Protein AF-A0A4S4L1M8-F1 (afdb_monomer_lite)

Organism: NCBI:txid167371

Structure (mmCIF, N/CA/C/O backbone):
data_AF-A0A4S4L1M8-F1
#
_entry.id   AF-A0A4S4L1M8-F1
#
loop_
_atom_site.group_PDB
_atom_site.id
_atom_site.type_symbol
_atom_site.label_atom_id
_atom_site.label_alt_id
_atom_site.label_comp_id
_atom_site.label_asym_id
_atom_site.label_entity_id
_atom_site.label_seq_id
_atom_site.pdbx_PDB_ins_code
_atom_site.Cartn_x
_atom_site.Cartn_y
_atom_site.Cartn_z
_atom_site.occupancy
_atom_site.B_iso_or_equiv
_atom_site.auth_seq_id
_atom_site.auth_comp_id
_atom_site.auth_asym_id
_atom_site.auth_atom_id
_atom_site.pdbx_PDB_model_num
ATOM 1 N N . MET A 1 1 ? 12.696 40.892 -6.491 1.00 36.41 1 MET A N 1
ATOM 2 C CA . MET A 1 1 ? 12.160 39.981 -7.525 1.00 36.41 1 MET A CA 1
ATOM 3 C C . MET A 1 1 ? 11.576 38.787 -6.801 1.00 36.41 1 MET A C 1
ATOM 5 O O . MET A 1 1 ? 12.329 37.949 -6.328 1.00 36.41 1 MET A O 1
ATOM 9 N N . THR A 1 2 ? 10.262 38.777 -6.595 1.00 34.75 2 THR A N 1
ATOM 10 C CA . THR A 1 2 ? 9.612 37.856 -5.657 1.00 34.75 2 THR A CA 1
ATOM 11 C C . THR A 1 2 ? 8.570 37.032 -6.407 1.00 34.75 2 THR A C 1
ATOM 13 O O . THR A 1 2 ? 7.646 37.600 -6.976 1.00 34.75 2 THR A O 1
ATOM 16 N N . LYS A 1 3 ? 8.759 35.706 -6.359 1.00 38.19 3 LYS A N 1
ATOM 17 C CA . LYS A 1 3 ? 7.760 34.625 -6.440 1.00 38.19 3 LYS A CA 1
ATOM 18 C C . LYS A 1 3 ? 6.874 34.545 -7.697 1.00 38.19 3 LYS A C 1
ATOM 20 O O . LYS A 1 3 ? 5.785 35.101 -7.746 1.00 38.19 3 LYS A O 1
ATOM 25 N N . TYR A 1 4 ? 7.300 33.706 -8.645 1.00 32.59 4 TYR A N 1
ATOM 26 C CA . TYR A 1 4 ? 6.445 33.087 -9.675 1.00 32.59 4 TYR A CA 1
ATOM 27 C C . TYR A 1 4 ? 6.585 31.548 -9.677 1.00 32.59 4 TYR A C 1
ATOM 29 O O . TYR A 1 4 ? 6.540 30.893 -10.710 1.00 32.59 4 TYR A O 1
ATOM 37 N N . THR A 1 5 ? 6.740 30.959 -8.493 1.00 46.22 5 THR A N 1
ATOM 38 C CA . THR A 1 5 ? 6.715 29.510 -8.245 1.00 46.22 5 THR A CA 1
ATOM 39 C C . THR A 1 5 ?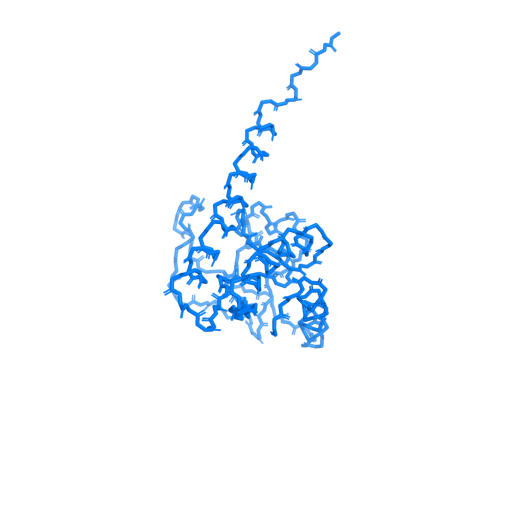 5.734 29.281 -7.104 1.00 46.22 5 THR A C 1
ATOM 41 O O . THR A 1 5 ? 6.130 29.431 -5.956 1.00 46.22 5 THR A O 1
ATOM 44 N N . ASP A 1 6 ? 4.442 29.071 -7.393 1.00 50.25 6 ASP A N 1
ATOM 45 C CA . ASP A 1 6 ? 3.512 28.621 -6.335 1.00 50.25 6 ASP A CA 1
ATOM 46 C C . ASP A 1 6 ? 2.132 28.155 -6.835 1.00 50.25 6 ASP A C 1
ATOM 48 O O . ASP A 1 6 ? 1.510 27.297 -6.226 1.00 50.25 6 ASP A O 1
ATOM 52 N N . LYS A 1 7 ? 1.602 28.664 -7.960 1.00 41.72 7 LYS A N 1
ATOM 53 C CA . LYS A 1 7 ? 0.200 28.351 -8.331 1.00 41.72 7 LYS A CA 1
ATOM 54 C C . LYS A 1 7 ? -0.050 26.881 -8.696 1.00 41.72 7 LYS A C 1
ATOM 56 O O . LYS A 1 7 ? -1.094 26.350 -8.335 1.00 41.72 7 LYS A O 1
ATOM 61 N N . GLY A 1 8 ? 0.880 26.228 -9.397 1.00 46.53 8 GLY A N 1
ATOM 62 C CA . GLY A 1 8 ? 0.744 24.810 -9.760 1.00 46.53 8 GLY A CA 1
ATOM 63 C C . GLY A 1 8 ? 0.933 23.866 -8.570 1.00 46.53 8 GLY A C 1
ATOM 64 O O . GLY A 1 8 ? 0.240 22.859 -8.454 1.00 46.53 8 GLY A O 1
ATOM 65 N N . GLU A 1 9 ? 1.824 24.230 -7.651 1.00 46.81 9 GLU A N 1
ATOM 66 C CA . GLU A 1 9 ? 2.167 23.434 -6.472 1.00 46.81 9 GLU A CA 1
ATOM 67 C C . GLU A 1 9 ? 1.082 23.548 -5.391 1.00 46.81 9 GLU A C 1
ATOM 69 O O . GLU A 1 9 ? 0.613 22.536 -4.874 1.00 46.81 9 GLU A O 1
ATOM 74 N N . LEU A 1 10 ? 0.562 24.759 -5.152 1.00 41.22 10 LEU A N 1
ATOM 75 C CA . LEU A 1 10 ? -0.592 24.996 -4.277 1.00 41.22 10 LEU A CA 1
ATOM 76 C C . LEU A 1 10 ? -1.861 24.293 -4.778 1.00 41.22 10 LEU A C 1
ATOM 78 O O . LEU A 1 10 ? -2.605 23.733 -3.974 1.00 41.22 10 LEU A O 1
ATOM 82 N N . HIS A 1 11 ? -2.109 24.286 -6.093 1.00 44.91 11 HIS A N 1
ATOM 83 C CA . HIS A 1 11 ? -3.270 23.600 -6.667 1.00 44.91 11 HIS A CA 1
ATOM 84 C C . HIS A 1 11 ? -3.142 22.073 -6.556 1.00 44.91 11 HIS A C 1
ATOM 86 O O . HIS A 1 11 ? -4.097 21.404 -6.167 1.00 44.91 11 HIS A O 1
ATOM 92 N N . SER A 1 12 ? -1.947 21.527 -6.806 1.00 54.91 12 SER A N 1
ATOM 93 C CA . SER A 1 12 ? -1.654 20.100 -6.613 1.00 54.91 12 SER A CA 1
ATOM 94 C C . SER A 1 12 ? -1.820 19.676 -5.148 1.00 54.91 12 SER A C 1
ATOM 96 O O . SER A 1 12 ? -2.495 18.689 -4.858 1.00 54.91 12 SER A O 1
ATOM 98 N N . ASN A 1 13 ? -1.302 20.472 -4.205 1.00 57.06 13 ASN A N 1
ATOM 99 C CA . ASN A 1 13 ? -1.425 20.211 -2.769 1.00 57.06 13 ASN A CA 1
ATOM 100 C C . ASN A 1 13 ? -2.880 20.275 -2.283 1.00 57.06 13 ASN A C 1
ATOM 102 O O . ASN A 1 13 ? -3.288 19.456 -1.460 1.00 57.06 13 ASN A O 1
ATOM 106 N N . ALA A 1 14 ? -3.686 21.194 -2.823 1.00 53.12 14 ALA A N 1
ATOM 107 C CA . ALA A 1 14 ? -5.114 21.270 -2.525 1.00 53.12 14 ALA A CA 1
ATOM 108 C C . ALA A 1 14 ? -5.887 20.047 -3.051 1.00 53.12 14 ALA A C 1
ATOM 110 O O . ALA A 1 14 ? -6.750 19.521 -2.348 1.00 53.12 14 ALA A O 1
ATOM 111 N N . ILE A 1 15 ? -5.549 19.553 -4.248 1.00 60.44 15 ILE A N 1
ATOM 112 C CA . ILE A 1 15 ? -6.138 18.330 -4.816 1.00 60.44 15 ILE A CA 1
ATOM 113 C C . ILE A 1 15 ? -5.748 17.109 -3.977 1.00 60.44 15 ILE A C 1
ATOM 115 O O . ILE A 1 15 ? -6.619 16.341 -3.575 1.00 60.44 15 ILE A O 1
ATOM 119 N N . LEU A 1 16 ? -4.465 16.958 -3.638 1.00 62.28 16 LEU A N 1
ATOM 120 C CA . LEU A 1 16 ? -3.973 15.883 -2.767 1.00 62.28 16 LEU A CA 1
ATOM 121 C C . LEU A 1 16 ? -4.655 15.898 -1.393 1.00 62.28 16 LEU A C 1
ATOM 123 O O . LEU A 1 16 ? -5.042 14.849 -0.878 1.00 62.28 16 LEU A O 1
ATOM 127 N N . PHE A 1 17 ? -4.853 17.081 -0.814 1.00 63.47 17 PHE A N 1
ATOM 128 C CA . PHE A 1 17 ? -5.571 17.244 0.447 1.00 63.47 17 PHE A CA 1
ATOM 129 C C . PHE A 1 17 ? -7.048 16.842 0.332 1.00 63.47 17 PHE A C 1
ATOM 131 O O . PHE A 1 17 ? -7.544 16.086 1.169 1.00 63.47 17 PHE A O 1
ATOM 138 N N . ALA A 1 18 ? -7.737 17.280 -0.725 1.00 58.62 18 ALA A N 1
ATOM 139 C CA . ALA A 1 18 ? -9.134 16.929 -0.972 1.00 58.62 18 ALA A CA 1
ATOM 140 C C . ALA A 1 18 ? -9.323 15.419 -1.202 1.00 58.62 18 ALA A C 1
ATOM 142 O O . ALA A 1 18 ? -10.247 14.828 -0.642 1.00 58.62 18 ALA A O 1
ATOM 143 N N . VAL A 1 19 ? -8.425 14.775 -1.956 1.00 68.06 19 VAL A N 1
ATOM 144 C CA . VAL A 1 19 ? -8.435 13.317 -2.172 1.00 68.06 19 VAL A CA 1
ATOM 145 C C . VAL A 1 19 ? -8.258 12.575 -0.845 1.00 68.06 19 VAL A C 1
ATOM 147 O O . VAL A 1 19 ? -9.051 11.689 -0.529 1.00 68.06 19 VAL A O 1
ATOM 150 N N . ARG A 1 20 ? -7.288 12.987 -0.015 1.00 75.25 20 ARG A N 1
ATOM 151 C CA . ARG A 1 20 ? -7.034 12.371 1.300 1.00 75.25 20 ARG A CA 1
ATOM 152 C C . ARG A 1 20 ? -8.227 12.509 2.256 1.00 75.25 20 ARG A C 1
ATOM 154 O O . ARG A 1 20 ? -8.576 11.542 2.928 1.00 75.25 20 ARG A O 1
ATOM 161 N N . ILE A 1 21 ? -8.885 13.672 2.293 1.00 81.69 21 ILE A N 1
ATOM 162 C CA . ILE A 1 21 ? -10.115 13.867 3.087 1.00 81.69 21 ILE A CA 1
ATOM 163 C C . ILE A 1 21 ? -11.257 12.997 2.559 1.00 81.69 21 ILE A C 1
ATOM 165 O O . ILE A 1 21 ? -11.992 12.396 3.339 1.00 81.69 21 ILE A O 1
ATOM 169 N N . THR A 1 22 ? -11.400 12.912 1.238 1.00 85.00 22 THR A N 1
ATOM 170 C CA . THR A 1 22 ? -12.478 12.141 0.614 1.00 85.00 22 THR A CA 1
ATOM 171 C C . THR A 1 22 ? -12.353 10.655 0.941 1.00 85.00 22 THR A C 1
ATOM 173 O O . THR A 1 22 ? -13.353 10.038 1.300 1.00 85.00 22 THR A O 1
ATOM 176 N N . LEU A 1 23 ? -11.140 10.088 0.905 1.00 86.50 23 LEU A N 1
ATOM 177 C CA . LEU A 1 23 ? -10.900 8.690 1.286 1.00 86.50 23 LEU A CA 1
ATOM 178 C C . LEU A 1 23 ? -11.251 8.415 2.751 1.00 86.50 23 LEU A C 1
ATOM 180 O O . LEU A 1 23 ? -11.922 7.424 3.035 1.00 86.50 23 LEU A O 1
ATOM 184 N N . LEU A 1 24 ? -10.877 9.314 3.668 1.00 90.69 24 LEU A N 1
ATOM 185 C CA . LEU A 1 24 ? -11.267 9.204 5.076 1.00 90.69 24 LEU A CA 1
ATOM 186 C C . LEU A 1 24 ? -12.788 9.113 5.214 1.00 90.69 24 LEU A C 1
ATOM 188 O O . LEU A 1 24 ? -13.291 8.163 5.812 1.00 90.69 24 LEU A O 1
ATOM 192 N N . ILE A 1 25 ? -13.517 10.057 4.609 1.00 92.06 25 ILE A N 1
ATOM 193 C CA . ILE A 1 25 ? -14.984 10.085 4.663 1.00 92.06 25 ILE A CA 1
ATOM 194 C C . ILE A 1 25 ? -15.561 8.799 4.061 1.00 92.06 25 ILE A C 1
ATOM 196 O O . ILE A 1 25 ? -16.450 8.184 4.641 1.00 92.06 25 ILE A O 1
ATOM 200 N N . ILE A 1 26 ? -15.049 8.362 2.911 1.00 92.25 26 ILE A N 1
ATOM 201 C CA . ILE A 1 26 ? -15.488 7.152 2.208 1.00 92.25 26 ILE A CA 1
ATOM 202 C C . ILE A 1 26 ? -15.395 5.918 3.109 1.00 92.25 26 ILE A C 1
ATOM 204 O O . ILE A 1 26 ? -16.379 5.176 3.209 1.00 92.25 26 ILE A O 1
ATOM 208 N N . PHE A 1 27 ? -14.247 5.683 3.744 1.00 95.12 27 PHE A N 1
ATOM 209 C CA . PHE A 1 27 ? -14.040 4.496 4.573 1.00 95.12 27 PHE A CA 1
ATOM 210 C C . PHE A 1 27 ? -14.785 4.585 5.906 1.00 95.12 27 PHE A C 1
ATOM 212 O O . PHE A 1 27 ? -15.434 3.616 6.298 1.00 95.12 27 PHE A O 1
ATOM 219 N N . GLU A 1 28 ? -14.794 5.753 6.550 1.00 95.75 28 GLU A N 1
ATOM 220 C CA . GLU A 1 28 ? -15.541 5.970 7.792 1.00 95.75 28 GLU A CA 1
ATOM 221 C C . GLU A 1 28 ? -17.052 5.765 7.585 1.00 95.75 28 GLU A C 1
ATOM 223 O O . GLU A 1 28 ? -17.703 5.101 8.387 1.00 95.75 28 GLU A O 1
ATOM 228 N N . GLN A 1 29 ? -17.624 6.278 6.489 1.00 96.19 29 GLN A N 1
ATOM 229 C CA . GLN A 1 29 ? -19.048 6.095 6.182 1.00 96.19 29 GLN A CA 1
ATOM 230 C C . GLN A 1 29 ? -19.402 4.628 5.920 1.00 96.19 29 GLN A C 1
ATOM 232 O O . GLN A 1 29 ? -20.456 4.165 6.348 1.00 96.19 29 GLN A O 1
ATOM 237 N N . ARG A 1 30 ? -18.519 3.874 5.254 1.00 96.25 30 ARG A N 1
ATOM 238 C CA . ARG A 1 30 ? -18.709 2.427 5.043 1.00 96.25 30 ARG A CA 1
ATOM 239 C C . ARG A 1 30 ? -18.687 1.668 6.367 1.00 96.25 30 ARG A C 1
ATOM 241 O O . ARG A 1 30 ? -19.518 0.787 6.564 1.00 96.25 30 ARG A O 1
ATOM 248 N N . ALA A 1 31 ? -17.795 2.054 7.277 1.00 96.56 31 ALA A N 1
ATOM 249 C CA . ALA A 1 31 ? -17.734 1.490 8.619 1.00 96.56 31 ALA A CA 1
ATOM 250 C C . ALA A 1 31 ? -19.014 1.805 9.416 1.00 96.56 31 ALA A C 1
ATOM 252 O O . ALA A 1 31 ? -19.673 0.891 9.905 1.00 96.56 31 ALA A O 1
ATOM 253 N N . LYS A 1 32 ? -19.457 3.073 9.423 1.00 96.19 32 LYS A N 1
ATOM 254 C CA . LYS A 1 32 ? -20.735 3.508 10.028 1.00 96.19 32 LYS A CA 1
ATOM 255 C C . LYS A 1 32 ? -21.954 2.784 9.457 1.00 96.19 32 LYS A C 1
ATOM 257 O O . LYS A 1 32 ? -22.922 2.555 10.173 1.00 96.19 32 LYS A O 1
ATOM 262 N N . GLY A 1 33 ? -21.908 2.422 8.177 1.00 96.31 33 GLY A N 1
ATOM 263 C CA . GLY A 1 33 ? -22.950 1.652 7.500 1.00 96.31 33 GLY A CA 1
ATOM 264 C C . GLY A 1 33 ? -23.036 0.178 7.916 1.00 96.31 33 GLY A C 1
ATOM 265 O O . GLY A 1 33 ? -23.896 -0.528 7.397 1.00 96.31 33 GLY A O 1
ATOM 266 N N . GLY A 1 34 ? -22.171 -0.293 8.822 1.00 94.25 34 GLY A N 1
ATOM 267 C CA . GLY A 1 34 ? -22.196 -1.657 9.359 1.00 94.25 34 GLY A CA 1
ATOM 268 C C . GLY A 1 34 ? -21.270 -2.647 8.648 1.00 94.25 34 GLY A C 1
ATOM 269 O O . GLY A 1 34 ? -21.448 -3.856 8.793 1.00 94.25 34 GLY A O 1
ATOM 270 N N . ALA A 1 35 ? -20.290 -2.179 7.866 1.00 95.25 35 ALA A N 1
ATOM 271 C CA . ALA A 1 35 ? -19.292 -3.067 7.273 1.00 95.25 35 ALA A CA 1
ATOM 272 C C . ALA A 1 35 ? -18.366 -3.648 8.358 1.00 95.25 35 ALA A C 1
ATOM 274 O O . ALA A 1 35 ? -17.623 -2.909 8.994 1.00 95.25 35 ALA A O 1
ATOM 275 N N . GLY A 1 36 ? -18.366 -4.975 8.532 1.00 92.88 36 GLY A N 1
ATOM 276 C CA . GLY A 1 36 ? -17.476 -5.644 9.494 1.00 92.88 36 GLY A CA 1
ATOM 277 C C . GLY A 1 36 ? -16.006 -5.692 9.053 1.00 92.88 36 GLY A C 1
ATOM 278 O O . GLY A 1 36 ? -15.102 -5.627 9.884 1.00 92.88 36 GLY A O 1
ATOM 279 N N . LEU A 1 37 ? -15.760 -5.764 7.741 1.00 96.25 37 LEU A N 1
ATOM 280 C CA . LEU A 1 37 ? -14.431 -5.704 7.135 1.00 96.25 37 LEU A CA 1
ATOM 281 C C . LEU A 1 37 ? -14.467 -4.813 5.895 1.00 96.25 37 LEU A C 1
ATOM 283 O O . LEU A 1 37 ? -15.313 -4.977 5.016 1.00 96.25 37 LEU A O 1
ATOM 287 N N . ILE A 1 38 ? -13.502 -3.910 5.815 1.00 96.25 38 ILE A N 1
ATOM 288 C CA . ILE A 1 38 ? -13.224 -3.058 4.668 1.00 96.25 38 ILE A CA 1
ATOM 289 C C . ILE A 1 38 ? -11.900 -3.511 4.058 1.00 96.25 38 ILE A C 1
ATOM 291 O O . ILE A 1 38 ? -10.918 -3.721 4.763 1.00 96.25 38 ILE A O 1
ATOM 295 N N . VAL A 1 39 ? -11.855 -3.630 2.738 1.00 94.75 39 VAL A N 1
ATOM 296 C CA . VAL A 1 39 ? -10.603 -3.799 1.996 1.00 94.75 39 VAL A CA 1
ATOM 297 C C . VAL A 1 39 ? -10.323 -2.475 1.302 1.00 94.75 39 VAL A C 1
ATOM 299 O O . VAL A 1 39 ? -11.235 -1.898 0.701 1.00 94.75 39 VAL A O 1
ATOM 302 N N . THR A 1 40 ? -9.108 -1.949 1.455 1.00 92.88 40 THR A N 1
ATOM 303 C CA . THR A 1 40 ? -8.732 -0.691 0.804 1.00 92.88 40 THR A CA 1
ATOM 304 C C . THR A 1 40 ? -8.819 -0.821 -0.710 1.00 92.88 40 THR A C 1
ATOM 306 O O . THR A 1 40 ? -8.784 -1.913 -1.273 1.00 92.88 40 THR A O 1
ATOM 309 N N . GLU A 1 41 ? -8.853 0.324 -1.379 1.00 85.50 41 GLU A N 1
ATOM 310 C CA . GLU A 1 41 ? -8.370 0.372 -2.751 1.00 85.50 41 GLU A CA 1
ATOM 311 C C . GLU A 1 41 ? -6.909 -0.102 -2.837 1.00 85.50 41 GLU A C 1
ATOM 313 O O . GLU A 1 41 ? -6.185 -0.196 -1.835 1.00 85.50 41 GLU A O 1
ATOM 318 N N . GLU A 1 42 ? -6.481 -0.397 -4.057 1.00 84.12 42 GLU A N 1
ATOM 319 C CA . GLU A 1 42 ? -5.129 -0.847 -4.357 1.00 84.12 42 GLU A CA 1
ATOM 320 C C . GLU A 1 42 ? -4.090 0.135 -3.779 1.00 84.12 42 GLU A C 1
ATOM 322 O O . GLU A 1 42 ? -4.074 1.328 -4.099 1.00 84.12 42 GLU A O 1
ATOM 327 N N . THR A 1 43 ? -3.231 -0.374 -2.890 1.00 88.56 43 THR A N 1
ATOM 328 C CA . THR A 1 43 ? -2.183 0.382 -2.198 1.00 88.56 43 THR A CA 1
ATOM 329 C C . THR A 1 43 ? -0.815 -0.109 -2.631 1.00 88.56 43 THR A C 1
ATOM 331 O O . THR A 1 43 ? -0.428 -1.256 -2.381 1.00 88.56 43 THR A O 1
ATOM 334 N N . PHE A 1 44 ? -0.058 0.769 -3.283 1.00 88.00 44 PHE A N 1
ATOM 335 C CA . PHE A 1 44 ? 1.233 0.398 -3.841 1.00 88.00 44 PHE A CA 1
ATOM 336 C C . PHE A 1 44 ? 2.307 0.266 -2.749 1.00 88.00 44 PHE A C 1
ATOM 338 O O . PHE A 1 44 ? 2.384 1.065 -1.812 1.00 88.00 44 PHE A O 1
ATOM 345 N N . ILE A 1 45 ? 3.157 -0.754 -2.892 1.00 88.44 45 ILE A N 1
ATOM 346 C CA . ILE A 1 45 ? 4.278 -1.059 -1.980 1.00 88.44 45 ILE A CA 1
ATOM 347 C C . ILE A 1 45 ? 5.574 -0.328 -2.353 1.00 88.44 45 ILE A C 1
ATOM 349 O O . ILE A 1 45 ? 6.518 -0.283 -1.571 1.00 88.44 45 ILE A O 1
ATOM 353 N N . VAL A 1 46 ? 5.604 0.249 -3.553 1.00 84.62 46 VAL A N 1
ATOM 354 C CA . VAL A 1 46 ? 6.672 1.082 -4.112 1.00 84.62 46 VAL A CA 1
ATOM 355 C C . VAL A 1 46 ? 6.035 2.216 -4.911 1.00 84.62 46 VAL A C 1
ATOM 357 O O . VAL A 1 46 ? 4.846 2.162 -5.222 1.00 84.62 46 VAL A O 1
ATOM 360 N N . HIS A 1 47 ? 6.815 3.235 -5.267 1.00 81.25 47 HIS A N 1
ATOM 361 C CA . HIS A 1 47 ? 6.351 4.266 -6.193 1.00 81.25 47 HIS A CA 1
ATOM 362 C C . HIS A 1 47 ? 5.836 3.655 -7.509 1.00 81.25 47 HIS A C 1
ATOM 364 O O . HIS A 1 47 ? 6.383 2.673 -8.010 1.00 81.25 47 HIS A O 1
ATOM 370 N N . THR A 1 48 ? 4.780 4.258 -8.050 1.00 77.25 48 THR A N 1
ATOM 371 C CA . THR A 1 48 ? 3.987 3.750 -9.177 1.00 77.25 48 THR A CA 1
ATOM 372 C C . THR A 1 48 ? 3.886 4.783 -10.292 1.00 77.25 48 THR A C 1
ATOM 374 O O . THR A 1 48 ? 4.214 5.951 -10.105 1.00 77.25 48 THR A O 1
ATOM 377 N N . GLU A 1 49 ? 3.404 4.359 -11.452 1.00 74.31 49 GLU A N 1
ATOM 378 C CA . GLU A 1 49 ? 3.170 5.178 -12.631 1.00 74.31 49 GLU A CA 1
ATOM 379 C C . GLU A 1 49 ? 1.899 6.054 -12.531 1.00 74.31 49 GLU A C 1
ATOM 381 O O . GLU A 1 49 ? 1.672 6.923 -13.379 1.00 74.31 49 GLU A O 1
ATOM 386 N N . TRP A 1 50 ? 1.061 5.839 -11.507 1.00 76.88 50 TRP A N 1
ATOM 387 C CA . TRP A 1 50 ? -0.223 6.528 -11.325 1.00 76.88 50 TRP A CA 1
ATOM 388 C C . TRP A 1 50 ? -0.096 7.798 -10.484 1.00 76.88 50 TRP A C 1
ATOM 390 O O . TRP A 1 50 ? 0.349 7.783 -9.336 1.00 76.88 50 TRP A O 1
ATOM 400 N N . GLN A 1 51 ? -0.580 8.908 -11.040 1.00 76.31 51 GLN A N 1
ATOM 401 C CA . GLN A 1 51 ? -0.699 10.163 -10.305 1.00 76.31 51 GLN A CA 1
ATOM 402 C C . GLN A 1 51 ? -1.709 10.022 -9.165 1.00 76.31 51 GLN A C 1
ATOM 404 O O . GLN A 1 51 ? -2.801 9.491 -9.357 1.00 76.31 51 GLN A O 1
ATOM 409 N N . HIS A 1 52 ? -1.343 10.535 -7.988 1.00 78.56 52 HIS A N 1
ATOM 410 C CA . HIS A 1 52 ? -2.176 10.527 -6.776 1.00 78.56 52 HIS A CA 1
ATOM 411 C C . HIS A 1 52 ? -2.553 9.132 -6.255 1.00 78.56 52 HIS A C 1
ATOM 413 O O . HIS A 1 52 ? -3.461 9.020 -5.434 1.00 78.56 52 HIS A O 1
ATOM 419 N N . ALA A 1 53 ? -1.863 8.082 -6.704 1.00 78.88 53 ALA A N 1
ATOM 420 C CA . ALA A 1 53 ? -2.096 6.737 -6.209 1.00 78.88 53 ALA A CA 1
ATOM 421 C C . ALA A 1 53 ? -1.808 6.612 -4.712 1.00 78.88 53 ALA A C 1
ATOM 423 O O . ALA A 1 53 ? -0.899 7.250 -4.168 1.00 78.88 53 ALA A O 1
ATOM 424 N N . SER A 1 54 ? -2.586 5.750 -4.060 1.00 85.50 54 SER A N 1
ATOM 425 C CA . SER A 1 54 ? -2.381 5.421 -2.659 1.00 85.50 54 SER A CA 1
ATOM 426 C C . SER A 1 54 ? -1.124 4.559 -2.486 1.00 85.50 54 SER A C 1
ATOM 428 O O . SER A 1 54 ? -0.783 3.725 -3.328 1.00 85.50 54 SER A O 1
ATOM 430 N N . GLY A 1 55 ? -0.404 4.776 -1.391 1.00 89.25 55 GLY A N 1
ATOM 431 C CA . GLY A 1 55 ? 0.893 4.159 -1.157 1.00 89.25 55 GLY A CA 1
ATOM 432 C C . GLY A 1 55 ? 1.115 3.756 0.281 1.00 89.25 55 GLY A C 1
ATOM 433 O O . GLY A 1 55 ? 0.463 4.288 1.175 1.00 89.25 55 GLY A O 1
ATOM 434 N N . ILE A 1 56 ? 2.071 2.858 0.508 1.00 92.12 56 ILE A N 1
ATOM 435 C CA . ILE A 1 56 ? 2.531 2.500 1.857 1.00 92.12 56 ILE A CA 1
ATOM 436 C C . ILE A 1 56 ? 4.061 2.357 1.946 1.00 92.12 56 ILE A C 1
ATOM 438 O O . ILE A 1 56 ? 4.593 1.739 2.860 1.00 92.12 56 ILE A O 1
ATOM 442 N N . TRP A 1 57 ? 4.802 2.926 0.995 1.00 89.00 57 TRP A N 1
ATOM 443 C CA . TRP A 1 57 ? 6.255 2.738 0.870 1.00 89.00 57 TRP A CA 1
ATOM 444 C C . TRP A 1 57 ? 7.106 3.708 1.711 1.00 89.00 57 TRP A C 1
ATOM 446 O O . TRP A 1 57 ? 8.320 3.539 1.790 1.00 89.00 57 TRP A O 1
ATOM 456 N N . SER A 1 58 ? 6.507 4.734 2.326 1.00 90.19 58 SER A N 1
ATOM 457 C CA . SER A 1 58 ? 7.218 5.721 3.152 1.00 90.19 58 SER A CA 1
ATOM 458 C C . SER A 1 58 ? 6.372 6.219 4.329 1.00 90.19 58 SER A C 1
ATOM 460 O O . SER A 1 58 ? 5.181 5.922 4.432 1.00 90.19 58 SER A O 1
ATOM 462 N N . SER A 1 59 ? 6.987 6.987 5.231 1.00 93.44 59 SER A N 1
ATOM 463 C CA . SER A 1 59 ? 6.353 7.456 6.470 1.00 93.44 59 SER A CA 1
ATOM 464 C C . SER A 1 59 ? 5.183 8.420 6.247 1.00 93.44 59 SER A C 1
ATOM 466 O O . SER A 1 59 ? 4.238 8.428 7.035 1.00 93.44 59 SER A O 1
ATOM 468 N N . GLU A 1 60 ? 5.203 9.221 5.178 1.00 91.12 60 GLU A N 1
ATOM 469 C CA . GLU A 1 60 ? 4.127 10.177 4.902 1.00 91.12 60 GLU A CA 1
ATOM 470 C C . GLU A 1 60 ? 2.802 9.469 4.533 1.00 91.12 60 GLU A C 1
ATOM 472 O O . GLU A 1 60 ? 1.795 9.738 5.198 1.00 91.12 60 GLU A O 1
ATOM 477 N N . PRO A 1 61 ? 2.754 8.534 3.559 1.00 90.00 61 PRO A N 1
ATOM 478 C CA . PRO A 1 61 ? 1.565 7.721 3.318 1.00 90.00 61 PRO A CA 1
ATOM 479 C C . PRO A 1 61 ? 1.131 6.894 4.534 1.00 90.00 61 PRO A C 1
ATOM 481 O O . PRO A 1 61 ? -0.066 6.813 4.798 1.00 90.00 61 PRO A O 1
ATOM 484 N N . VAL A 1 62 ? 2.069 6.344 5.318 1.00 95.06 62 VAL A N 1
ATOM 485 C CA . VAL A 1 62 ? 1.756 5.614 6.567 1.00 95.06 62 VAL A CA 1
ATOM 486 C C . VAL A 1 62 ? 0.984 6.499 7.545 1.00 95.06 62 VAL A C 1
ATOM 488 O O . VAL A 1 62 ? -0.080 6.114 8.032 1.00 95.06 62 VAL A O 1
ATOM 491 N N . ALA A 1 63 ? 1.463 7.721 7.789 1.00 94.38 63 ALA A N 1
ATOM 492 C CA . ALA A 1 63 ? 0.793 8.668 8.675 1.00 94.38 63 ALA A CA 1
ATOM 493 C C . ALA A 1 63 ? -0.577 9.118 8.138 1.00 94.38 63 ALA A C 1
ATOM 495 O O . ALA A 1 63 ? -1.489 9.396 8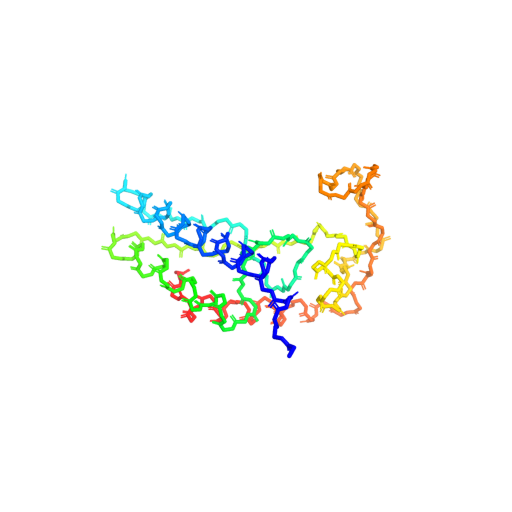.921 1.00 94.38 63 ALA A O 1
ATOM 496 N N . ALA A 1 64 ? -0.740 9.200 6.814 1.00 92.38 64 ALA A N 1
ATOM 497 C CA . ALA A 1 64 ? -2.027 9.502 6.194 1.00 92.38 64 ALA A CA 1
ATOM 498 C C . ALA A 1 64 ? -3.024 8.345 6.373 1.00 92.38 64 ALA A C 1
ATOM 500 O O . ALA A 1 64 ? -4.149 8.582 6.816 1.00 92.38 64 ALA A O 1
ATOM 501 N N . TRP A 1 65 ? -2.598 7.108 6.108 1.00 95.19 65 TRP A N 1
ATOM 502 C CA . TRP A 1 65 ? -3.415 5.909 6.296 1.00 95.19 65 TRP A CA 1
ATOM 503 C C . TRP A 1 65 ? -3.825 5.698 7.743 1.00 95.19 65 TRP A C 1
ATOM 505 O O . TRP A 1 65 ? -4.986 5.389 7.992 1.00 95.19 65 TRP A O 1
ATOM 515 N N . LYS A 1 66 ? -2.927 5.963 8.696 1.00 96.56 66 LYS A N 1
ATOM 516 C CA . LYS A 1 66 ? -3.237 5.837 10.121 1.00 96.56 66 LYS A CA 1
ATOM 517 C C . LYS A 1 66 ? -4.473 6.640 10.541 1.00 96.56 66 LYS A C 1
ATOM 519 O O . LYS A 1 66 ? -5.274 6.172 11.338 1.00 96.56 66 LYS A O 1
ATOM 524 N N . LYS A 1 67 ? -4.683 7.830 9.968 1.00 96.06 67 LYS A N 1
ATOM 525 C CA . LYS A 1 67 ? -5.885 8.639 10.251 1.00 96.06 67 LYS A CA 1
ATOM 526 C C . LYS A 1 67 ? -7.165 7.961 9.761 1.00 96.06 67 LYS A C 1
ATOM 528 O O . LYS A 1 67 ? -8.207 8.090 10.393 1.00 96.06 67 LYS A O 1
ATOM 533 N N . ILE A 1 68 ? -7.084 7.269 8.627 1.00 95.75 68 ILE A N 1
ATOM 534 C CA . ILE A 1 68 ? -8.208 6.560 8.011 1.00 95.75 68 ILE A CA 1
ATOM 535 C C . ILE A 1 68 ? -8.522 5.297 8.811 1.00 95.75 68 ILE A C 1
ATOM 537 O O . ILE A 1 68 ? -9.677 5.072 9.166 1.00 95.75 68 ILE A O 1
ATOM 541 N N . THR A 1 69 ? -7.509 4.489 9.122 1.00 97.25 69 THR A N 1
ATOM 542 C CA . THR A 1 69 ? -7.692 3.247 9.881 1.00 97.25 69 THR A CA 1
ATOM 543 C C . THR A 1 69 ? -8.189 3.526 11.296 1.00 97.25 69 THR A C 1
ATOM 545 O O . THR A 1 69 ? -9.128 2.872 11.737 1.00 97.25 69 THR A O 1
ATOM 548 N N . ASP A 1 70 ? -7.668 4.560 11.968 1.00 97.19 70 ASP A N 1
ATOM 549 C CA . ASP A 1 70 ? -8.148 4.984 13.288 1.00 97.19 70 ASP A CA 1
ATOM 550 C C . ASP A 1 70 ? -9.628 5.426 13.231 1.00 97.19 70 ASP A C 1
ATOM 552 O O . ASP A 1 70 ? -10.409 5.071 14.115 1.00 97.19 70 ASP A O 1
ATOM 556 N N . ALA A 1 71 ? -10.052 6.125 12.169 1.00 96.56 71 ALA A N 1
ATOM 557 C CA . ALA A 1 71 ? -11.454 6.505 11.972 1.00 96.56 71 ALA A CA 1
ATOM 558 C C . ALA A 1 71 ? -12.375 5.299 11.712 1.00 96.56 71 ALA A C 1
ATOM 560 O O . ALA A 1 71 ? -13.494 5.272 12.218 1.00 96.56 71 ALA A O 1
ATOM 561 N N . VAL A 1 72 ? -11.914 4.291 10.962 1.00 97.44 72 VAL A N 1
ATOM 562 C CA . VAL A 1 72 ? -12.659 3.038 10.737 1.00 97.44 72 VAL A CA 1
ATOM 563 C C . VAL A 1 72 ? -12.770 2.224 12.025 1.00 97.44 72 VAL A C 1
ATOM 565 O O . VAL A 1 72 ? -13.857 1.767 12.376 1.00 97.44 72 VAL A O 1
ATOM 568 N N . HIS A 1 73 ? -11.668 2.087 12.761 1.00 97.19 73 HIS A N 1
ATOM 569 C CA . HIS A 1 73 ? -11.622 1.360 14.027 1.00 97.19 73 HIS A CA 1
ATOM 570 C C . HIS A 1 73 ? -12.491 2.014 15.108 1.00 97.19 73 HIS A C 1
ATOM 572 O O . HIS A 1 73 ? -13.090 1.306 15.914 1.00 97.19 73 HIS A O 1
ATOM 578 N N . ALA A 1 74 ? -12.640 3.343 15.094 1.00 97.00 74 ALA A N 1
ATOM 579 C CA . ALA A 1 74 ? -13.571 4.051 15.975 1.00 97.00 74 ALA A CA 1
ATOM 580 C C . ALA A 1 74 ? -15.052 3.691 15.732 1.00 97.00 74 ALA A C 1
ATOM 582 O O . ALA A 1 74 ? -15.892 3.981 16.580 1.00 97.00 74 ALA A O 1
ATOM 583 N N . GLN A 1 75 ? -15.374 3.068 14.593 1.00 96.94 75 GLN A N 1
ATOM 584 C CA . GLN A 1 75 ? -16.709 2.558 14.257 1.00 96.94 75 GLN A CA 1
ATOM 585 C C . GLN A 1 75 ? -16.823 1.035 14.455 1.00 96.94 75 GLN A C 1
ATOM 587 O O . GLN A 1 75 ? -17.751 0.423 13.936 1.00 96.94 75 GLN A O 1
ATOM 592 N N . ASP A 1 76 ? -15.871 0.421 15.166 1.00 95.44 76 ASP A N 1
ATOM 593 C CA . ASP A 1 76 ? -15.823 -1.018 15.477 1.00 95.44 76 ASP A CA 1
ATOM 594 C C . ASP A 1 76 ? -15.754 -1.947 14.242 1.00 95.44 76 ASP A C 1
ATOM 596 O O . ASP A 1 76 ? -16.096 -3.128 14.285 1.00 95.44 76 ASP A O 1
ATOM 600 N N . ALA A 1 77 ? -15.268 -1.413 13.118 1.00 97.38 77 ALA A N 1
ATOM 601 C CA . ALA A 1 77 ? -15.010 -2.154 11.887 1.00 97.38 77 ALA A CA 1
ATOM 602 C C . ALA A 1 77 ? -13.522 -2.517 11.755 1.00 97.38 77 ALA A C 1
ATOM 604 O O . ALA A 1 77 ? -12.666 -1.926 12.413 1.00 97.38 77 ALA A O 1
ATOM 605 N N . LYS A 1 78 ? -13.188 -3.471 10.878 1.00 97.31 78 LYS A N 1
ATOM 606 C CA . LYS A 1 78 ? -11.799 -3.788 10.492 1.00 97.31 78 LYS A CA 1
ATOM 607 C C . LYS A 1 78 ? -11.471 -3.249 9.109 1.00 97.31 78 LYS A C 1
ATOM 609 O O . LYS A 1 78 ? -12.352 -3.157 8.256 1.00 97.31 78 LYS A O 1
ATOM 614 N N . ILE A 1 79 ? -10.197 -2.951 8.864 1.00 97.44 79 ILE A N 1
ATOM 615 C CA . ILE A 1 79 ? -9.708 -2.556 7.543 1.00 97.44 79 ILE A CA 1
ATOM 616 C C . ILE A 1 79 ? -8.402 -3.265 7.188 1.00 97.44 79 ILE A C 1
ATOM 618 O O . ILE A 1 79 ? -7.466 -3.284 7.983 1.00 97.44 79 ILE A O 1
ATOM 622 N N . PHE A 1 80 ? -8.351 -3.833 5.984 1.00 96.44 80 PHE A N 1
ATOM 623 C CA . PHE A 1 80 ? -7.214 -4.576 5.447 1.00 96.44 80 PHE A CA 1
ATOM 624 C C . PHE A 1 80 ? -6.613 -3.855 4.236 1.00 96.44 80 PHE A C 1
ATOM 626 O O . PHE A 1 80 ? -7.346 -3.406 3.350 1.00 96.44 80 PHE A O 1
ATOM 633 N N . CYS A 1 81 ? -5.282 -3.768 4.188 1.00 93.75 81 CYS A N 1
ATOM 634 C CA . CYS A 1 81 ? -4.547 -3.104 3.113 1.00 93.75 81 CYS A CA 1
ATOM 635 C C . CYS A 1 81 ? -4.342 -4.055 1.924 1.00 93.75 81 CYS A C 1
ATOM 637 O O . CYS A 1 81 ? -3.604 -5.038 2.020 1.00 93.75 81 CYS A O 1
ATOM 639 N N . GLN A 1 82 ? -4.992 -3.776 0.792 1.00 91.75 82 GLN A N 1
ATOM 640 C CA . GLN A 1 82 ? -4.799 -4.542 -0.438 1.00 91.75 82 GLN A CA 1
ATOM 641 C C . GLN A 1 82 ? -3.598 -4.013 -1.221 1.00 91.75 82 GLN A C 1
ATOM 643 O O . GLN A 1 82 ? -3.573 -2.859 -1.639 1.00 91.75 82 GLN A O 1
ATOM 648 N N . HIS A 1 83 ? -2.632 -4.888 -1.494 1.00 81.06 83 HIS A N 1
ATOM 649 C CA . HIS A 1 83 ? -1.479 -4.567 -2.331 1.00 81.06 83 HIS A CA 1
ATOM 650 C C . HIS A 1 83 ? -1.664 -5.022 -3.776 1.00 81.06 83 HIS A C 1
ATOM 652 O O . HIS A 1 83 ? -2.169 -6.114 -4.039 1.00 81.06 83 HIS A O 1
ATOM 658 N N . LEU A 1 84 ? -1.191 -4.197 -4.710 1.00 69.75 84 LEU A N 1
ATOM 659 C CA . LEU A 1 84 ? -1.184 -4.503 -6.139 1.00 69.75 84 LEU A CA 1
ATOM 660 C C . LEU A 1 84 ? 0.117 -5.206 -6.571 1.00 69.75 84 L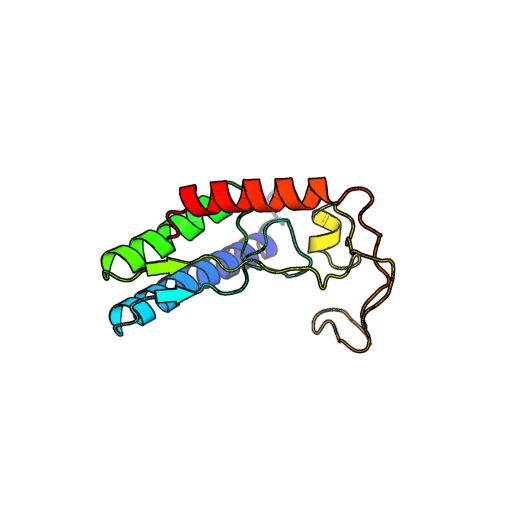EU A C 1
ATOM 662 O O . LEU A 1 8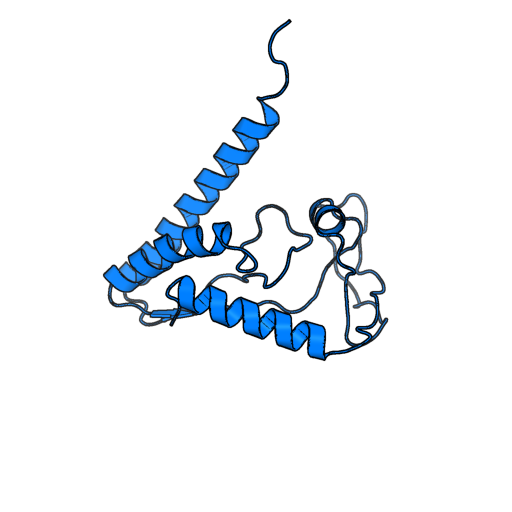4 ? 1.192 -4.929 -6.038 1.00 69.75 84 LEU A O 1
ATOM 666 N N . GLY A 1 85 ? 0.009 -6.076 -7.581 1.00 60.94 85 GLY A N 1
ATOM 667 C CA . GLY A 1 85 ? 1.111 -6.543 -8.433 1.00 60.94 85 GLY A CA 1
ATOM 668 C C . GLY A 1 85 ? 1.198 -5.776 -9.766 1.00 60.94 85 GLY A C 1
ATOM 669 O O . GLY A 1 85 ? 0.349 -4.961 -10.092 1.00 60.94 85 GLY A O 1
ATOM 670 N N . ARG A 1 86 ? 2.240 -5.992 -10.574 1.00 60.03 86 ARG A N 1
ATOM 671 C CA . ARG A 1 86 ? 2.618 -5.012 -11.613 1.00 60.03 86 ARG A CA 1
ATOM 672 C C . ARG A 1 86 ? 1.750 -4.980 -12.882 1.00 60.03 86 ARG A C 1
ATOM 674 O O . ARG A 1 86 ? 1.596 -6.002 -13.552 1.00 60.03 86 ARG A O 1
ATOM 681 N N . VAL A 1 87 ? 1.377 -3.759 -13.292 1.00 65.62 87 VAL A N 1
ATOM 682 C CA . VAL A 1 87 ? 0.989 -3.348 -14.657 1.00 65.62 87 VAL A CA 1
ATOM 683 C C . VAL A 1 87 ? 1.358 -1.864 -14.858 1.00 65.62 87 VAL A C 1
ATOM 685 O O . VAL A 1 87 ? 0.489 -1.006 -14.834 1.00 65.62 87 VAL A O 1
ATOM 688 N N . SER A 1 88 ? 2.645 -1.563 -15.069 1.00 72.50 88 SER A N 1
ATOM 689 C CA . SER A 1 88 ? 3.166 -0.181 -15.076 1.00 72.50 88 SER A CA 1
ATOM 690 C C . SER A 1 88 ? 3.817 0.238 -16.395 1.00 72.50 88 SER A C 1
ATOM 692 O O . SER A 1 88 ? 4.122 -0.604 -17.245 1.00 72.50 88 SER A O 1
ATOM 694 N N . ARG A 1 89 ? 4.053 1.547 -16.577 1.00 78.50 89 ARG A N 1
ATOM 695 C CA . ARG A 1 89 ? 4.735 2.105 -17.756 1.00 78.50 89 ARG A CA 1
ATOM 696 C C . ARG A 1 89 ? 5.926 3.006 -17.388 1.00 78.50 89 ARG A C 1
ATOM 698 O O . ARG A 1 89 ? 5.751 3.941 -16.605 1.00 78.50 89 ARG A O 1
ATOM 705 N N . PRO A 1 90 ? 7.118 2.758 -17.972 1.00 79.19 90 PRO A N 1
ATOM 706 C CA . PRO A 1 90 ? 8.370 3.429 -17.614 1.00 79.19 90 PRO A CA 1
ATOM 707 C C . PRO A 1 90 ? 8.412 4.904 -18.015 1.00 79.19 90 PRO A C 1
ATOM 709 O O . PRO A 1 90 ? 9.184 5.662 -17.448 1.00 79.19 90 PRO A O 1
ATOM 712 N N . ASP A 1 91 ? 7.594 5.310 -18.985 1.00 80.50 91 ASP A N 1
ATOM 713 C CA . ASP A 1 91 ? 7.541 6.664 -19.538 1.00 80.50 91 ASP A CA 1
ATOM 714 C C . ASP A 1 91 ? 6.581 7.602 -18.795 1.00 80.50 91 ASP A C 1
ATOM 716 O O . ASP A 1 91 ? 6.491 8.783 -19.128 1.00 80.50 91 ASP A O 1
ATOM 720 N N . THR A 1 92 ? 5.856 7.113 -17.786 1.00 79.62 92 THR A N 1
ATOM 721 C CA . THR A 1 92 ? 5.015 7.999 -16.975 1.00 79.62 92 THR A CA 1
ATOM 722 C C . THR A 1 92 ? 5.867 8.915 -16.088 1.00 79.62 92 THR A C 1
ATOM 724 O O . THR A 1 92 ? 6.918 8.496 -15.595 1.00 79.62 92 THR A O 1
ATOM 727 N N . PRO A 1 93 ? 5.407 10.147 -15.799 1.00 81.44 93 PRO A N 1
ATOM 728 C CA . PRO A 1 93 ? 6.144 11.060 -14.929 1.00 81.44 93 PRO A CA 1
ATOM 729 C C . PRO A 1 93 ? 6.459 10.477 -13.546 1.00 81.44 93 PRO A C 1
ATOM 731 O O . PRO A 1 93 ? 7.557 10.683 -13.037 1.00 81.44 93 PRO A O 1
ATOM 734 N N . GLU A 1 94 ? 5.524 9.743 -12.938 1.00 80.94 94 GLU A N 1
ATOM 735 C CA . GLU A 1 94 ? 5.712 9.177 -11.596 1.00 80.94 94 GLU A CA 1
ATOM 736 C C . GLU A 1 94 ? 6.670 7.975 -11.600 1.00 80.94 94 GLU A C 1
ATOM 738 O O . GLU A 1 94 ? 7.533 7.876 -10.724 1.00 80.94 94 GLU A O 1
ATOM 743 N N . GLN A 1 95 ? 6.635 7.128 -12.637 1.00 80.75 95 GLN A N 1
ATOM 744 C CA . GLN A 1 95 ? 7.606 6.039 -12.774 1.00 80.75 95 GLN A CA 1
ATOM 745 C C . GLN A 1 95 ? 9.014 6.575 -13.050 1.00 80.75 95 GLN A C 1
ATOM 747 O O . GLN A 1 95 ? 9.974 6.083 -12.458 1.00 80.75 95 GLN A O 1
ATOM 752 N N . VAL A 1 96 ? 9.151 7.617 -13.878 1.00 83.31 96 VAL A N 1
ATOM 753 C CA . VAL A 1 96 ? 10.442 8.287 -14.109 1.00 83.31 96 VAL A CA 1
ATOM 754 C C . VAL A 1 96 ? 10.999 8.852 -12.799 1.00 83.31 96 VAL A C 1
ATOM 756 O O . VAL A 1 96 ? 12.174 8.649 -12.501 1.00 83.31 96 VAL A O 1
ATOM 759 N N . LYS A 1 97 ? 10.160 9.493 -11.972 1.00 81.88 97 LYS A N 1
ATOM 760 C CA . LYS A 1 97 ? 10.566 9.993 -10.645 1.00 81.88 97 LYS A CA 1
ATOM 761 C C . LYS A 1 97 ? 10.993 8.874 -9.696 1.00 81.88 97 LYS A C 1
ATOM 763 O O . LYS A 1 97 ? 11.929 9.068 -8.928 1.00 81.88 97 LYS A O 1
ATOM 768 N N . SER A 1 98 ? 10.339 7.711 -9.754 1.00 80.81 98 SER A N 1
ATOM 769 C CA . SER A 1 98 ? 10.672 6.574 -8.884 1.00 80.81 98 SER A CA 1
ATOM 770 C C . SER A 1 98 ? 12.104 6.068 -9.073 1.00 80.81 98 SER A C 1
ATOM 772 O O . SER A 1 98 ? 12.663 5.471 -8.158 1.00 80.81 98 SER A O 1
ATOM 774 N N . SER A 1 99 ? 12.694 6.284 -10.257 1.00 80.12 99 SER A N 1
ATOM 775 C CA . SER A 1 99 ? 13.979 5.702 -10.672 1.00 80.12 99 SER A CA 1
ATOM 776 C C . SER A 1 99 ? 14.030 4.164 -10.612 1.00 80.12 99 SER A C 1
ATOM 778 O O . SER A 1 99 ? 15.104 3.578 -10.739 1.00 80.12 99 SER A O 1
ATOM 780 N N . LEU A 1 100 ? 12.883 3.496 -10.440 1.00 79.56 100 LEU A N 1
ATOM 781 C CA . LEU A 1 100 ? 12.777 2.043 -10.410 1.00 79.56 100 LEU A CA 1
ATOM 782 C C . LEU A 1 100 ? 12.398 1.505 -11.798 1.00 79.56 100 LEU A C 1
ATOM 784 O O . LEU A 1 100 ? 11.542 2.087 -12.476 1.00 79.56 100 LEU A O 1
ATOM 788 N N . PRO A 1 101 ? 12.986 0.378 -12.233 1.00 79.56 101 PRO A N 1
ATOM 789 C CA . PRO A 1 101 ? 12.540 -0.305 -13.438 1.00 79.56 101 PRO A CA 1
ATOM 790 C C . PRO A 1 101 ? 11.138 -0.902 -13.254 1.00 79.56 101 PRO A C 1
ATOM 792 O O . PRO A 1 101 ? 10.770 -1.367 -12.175 1.00 79.56 101 PRO A O 1
ATOM 795 N N . VAL A 1 102 ? 10.366 -0.955 -14.342 1.00 81.00 102 VAL A N 1
ATOM 796 C CA . VAL A 1 102 ? 9.105 -1.707 -14.371 1.00 81.00 102 VAL A CA 1
ATOM 797 C C . VAL A 1 102 ? 9.430 -3.195 -14.511 1.00 81.00 102 VAL A C 1
ATOM 799 O O . VAL A 1 102 ? 9.716 -3.675 -15.610 1.00 81.00 102 VAL A O 1
ATOM 802 N N . CYS A 1 103 ? 9.389 -3.917 -13.391 1.00 79.75 103 CYS A N 1
ATOM 803 C CA . CYS A 1 103 ? 9.874 -5.295 -13.271 1.00 79.75 103 CYS A CA 1
ATOM 804 C C . CYS A 1 103 ? 8.785 -6.369 -13.390 1.00 79.75 103 CYS A C 1
ATOM 806 O O . CYS A 1 103 ? 7.672 -6.165 -12.908 1.00 79.75 103 CYS A O 1
ATOM 808 N N . ALA A 1 104 ? 9.092 -7.506 -14.022 1.00 83.12 104 ALA A N 1
ATOM 809 C CA . ALA A 1 104 ? 8.207 -8.645 -14.303 1.00 83.12 104 ALA A CA 1
ATOM 810 C C . ALA A 1 104 ? 8.850 -9.989 -13.950 1.00 83.12 104 ALA A C 1
ATOM 812 O O . ALA A 1 104 ? 10.070 -10.090 -14.031 1.00 83.12 104 ALA A O 1
ATOM 813 N N . PRO A 1 105 ? 8.064 -11.065 -13.770 1.00 84.69 105 PRO A N 1
ATOM 814 C CA . PRO A 1 105 ? 8.616 -12.420 -13.801 1.00 84.69 105 PRO A CA 1
ATOM 815 C C . PRO A 1 105 ? 9.309 -12.777 -15.127 1.00 84.69 105 PRO A C 1
ATOM 817 O O . PRO A 1 105 ? 10.189 -13.624 -15.148 1.00 84.69 105 PRO A O 1
ATOM 820 N N . SER A 1 106 ? 8.903 -12.172 -16.247 1.00 84.62 106 SER A N 1
ATOM 821 C CA . SER A 1 106 ? 9.518 -12.400 -17.561 1.00 84.62 106 SER A CA 1
ATOM 822 C C . SER A 1 106 ? 9.368 -11.171 -18.451 1.00 84.62 106 SER A C 1
ATOM 824 O O . SER A 1 106 ? 8.372 -10.449 -18.352 1.00 84.62 106 SER A O 1
ATOM 826 N N . ALA A 1 107 ? 10.312 -10.964 -19.370 1.00 86.62 107 ALA A N 1
ATOM 827 C CA . ALA A 1 107 ? 10.296 -9.879 -20.355 1.00 86.62 107 ALA A CA 1
ATOM 828 C C . ALA A 1 107 ? 9.250 -10.100 -21.474 1.00 86.62 107 ALA A C 1
ATOM 830 O O . ALA A 1 107 ? 9.562 -10.110 -22.663 1.00 86.62 107 ALA A O 1
ATOM 831 N N . ILE A 1 108 ? 7.986 -10.286 -21.090 1.00 83.81 108 ILE A N 1
ATOM 832 C CA . ILE A 1 108 ? 6.842 -10.508 -21.978 1.00 83.81 108 ILE A CA 1
ATOM 833 C C . ILE A 1 108 ? 5.827 -9.391 -21.726 1.00 83.81 108 ILE A C 1
ATOM 835 O O . ILE A 1 108 ? 5.393 -9.169 -20.592 1.00 83.81 108 ILE A O 1
ATOM 839 N N . SER A 1 109 ? 5.453 -8.664 -22.779 1.00 82.44 109 SER A N 1
ATOM 840 C CA . SER A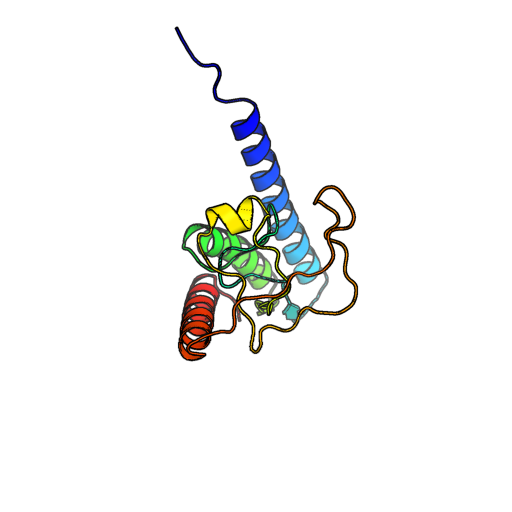 1 109 ? 4.410 -7.643 -22.693 1.00 82.44 109 SER A CA 1
ATOM 841 C C . SER A 1 109 ? 3.028 -8.289 -22.563 1.00 82.44 109 SER A C 1
ATOM 843 O O . SER A 1 109 ? 2.715 -9.295 -23.206 1.00 82.44 109 SER A O 1
ATOM 845 N N . ALA A 1 110 ? 2.173 -7.710 -21.720 1.00 80.56 110 ALA A N 1
ATOM 846 C CA . ALA A 1 110 ? 0.776 -8.121 -21.655 1.00 80.56 110 ALA A CA 1
ATOM 847 C C . ALA A 1 110 ? 0.051 -7.751 -22.963 1.00 80.56 110 ALA A C 1
ATOM 849 O O . ALA A 1 110 ? 0.367 -6.751 -23.610 1.00 80.56 110 ALA A O 1
ATOM 850 N N . ARG A 1 111 ? -0.944 -8.554 -23.361 1.00 80.88 111 ARG A N 1
ATOM 851 C CA . ARG A 1 111 ? -1.780 -8.255 -24.535 1.00 80.88 111 ARG A CA 1
ATOM 852 C C . ARG A 1 111 ? -2.849 -7.221 -24.175 1.00 80.88 111 ARG A C 1
ATOM 854 O O . ARG A 1 111 ? -3.473 -7.323 -23.124 1.00 80.88 111 ARG A O 1
ATOM 861 N N . GLY A 1 112 ? -3.112 -6.280 -25.080 1.00 71.88 112 GLY A N 1
ATOM 862 C CA . GLY A 1 112 ? -4.123 -5.237 -24.879 1.00 71.88 112 GLY A CA 1
ATOM 863 C C . GLY A 1 112 ? -3.636 -4.083 -23.996 1.00 71.88 112 GLY A C 1
ATOM 864 O O . GLY A 1 112 ? -2.444 -3.791 -23.956 1.00 71.88 112 GLY A O 1
ATOM 865 N N . GLY A 1 113 ? -4.571 -3.408 -23.324 1.00 66.62 113 GLY A N 1
ATOM 866 C CA . GLY A 1 113 ? -4.291 -2.265 -22.451 1.00 66.62 113 GLY A CA 1
ATOM 867 C C . GLY A 1 113 ? -4.272 -0.912 -23.166 1.00 66.62 113 GLY A C 1
ATOM 868 O O . GLY A 1 113 ? -3.842 -0.789 -24.311 1.00 66.62 113 GLY A O 1
ATOM 869 N N . ARG A 1 114 ? -4.757 0.119 -22.471 1.00 66.06 114 ARG A N 1
ATOM 870 C CA . ARG A 1 114 ? -4.518 1.530 -22.800 1.00 66.06 114 ARG A CA 1
ATOM 871 C C . ARG A 1 114 ? -4.253 2.284 -21.509 1.00 66.06 114 ARG A C 1
ATOM 873 O O . ARG A 1 114 ? -5.099 2.261 -20.613 1.00 66.06 114 ARG A O 1
ATOM 880 N N . PHE A 1 115 ? -3.135 2.994 -21.435 1.00 70.19 115 PHE A N 1
ATOM 881 C CA . PHE A 1 115 ? -2.914 3.945 -20.352 1.00 70.19 115 PHE A CA 1
ATOM 882 C C . PHE A 1 115 ? -3.687 5.217 -20.673 1.00 70.19 115 PHE A C 1
ATOM 884 O O . PHE A 1 115 ? -3.297 6.011 -21.524 1.00 70.19 115 PHE A O 1
ATOM 891 N N . ARG A 1 116 ? -4.826 5.381 -19.995 1.00 66.62 116 ARG A N 1
ATOM 892 C CA . ARG A 1 116 ? -5.843 6.403 -20.296 1.00 66.62 116 ARG A CA 1
ATOM 893 C C . ARG A 1 116 ? -5.314 7.843 -20.244 1.00 66.62 116 ARG A C 1
ATOM 895 O O . ARG A 1 116 ? -5.915 8.725 -20.844 1.00 66.62 116 ARG A O 1
ATOM 902 N N . PHE A 1 117 ? -4.206 8.053 -19.539 1.00 68.69 117 PHE A N 1
ATOM 903 C CA . PHE A 1 117 ? -3.606 9.361 -19.281 1.00 68.69 117 PHE A CA 1
ATOM 904 C C . PHE A 1 117 ? -2.332 9.633 -20.087 1.00 68.69 117 PHE A C 1
ATOM 906 O O . PHE A 1 117 ? -1.787 10.729 -20.000 1.00 68.69 117 PHE A O 1
ATOM 913 N N . LEU A 1 118 ? -1.850 8.663 -20.871 1.00 69.44 118 LEU A N 1
ATOM 914 C CA . LEU A 1 118 ? -0.706 8.874 -21.750 1.00 69.44 118 LEU A CA 1
ATOM 915 C C . LEU A 1 118 ? -1.176 9.188 -23.178 1.00 69.44 118 LEU A C 1
ATOM 917 O O . LEU A 1 118 ? -2.100 8.534 -23.669 1.00 69.44 118 LEU A O 1
ATOM 921 N N . PRO A 1 119 ? -0.543 10.150 -23.870 1.00 70.31 119 PRO A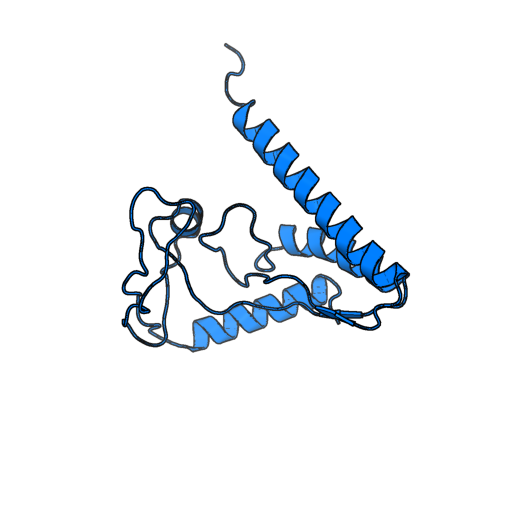 N 1
ATOM 922 C CA . PRO A 1 119 ? -0.909 10.491 -25.238 1.00 70.31 119 PRO A CA 1
ATOM 923 C C . PRO A 1 119 ? -0.662 9.313 -26.197 1.00 70.31 119 PRO A C 1
ATOM 925 O O . PRO A 1 119 ? 0.376 8.658 -26.145 1.00 70.31 119 PRO A O 1
ATOM 928 N N . GLY A 1 120 ? -1.607 9.070 -27.110 1.00 73.38 120 GLY A N 1
ATOM 929 C CA . GLY A 1 120 ? -1.509 8.032 -28.146 1.00 73.38 120 GLY A CA 1
ATOM 930 C C . GLY A 1 120 ? -2.142 6.683 -27.770 1.00 73.38 120 GLY A C 1
ATOM 931 O O . GLY A 1 120 ? -2.962 6.582 -26.861 1.00 73.38 120 GLY A O 1
ATOM 932 N N . GLN A 1 121 ? -1.800 5.624 -28.513 1.00 63.97 121 GLN A N 1
ATOM 933 C CA . GLN A 1 121 ? -2.202 4.246 -28.194 1.00 63.97 121 GLN A CA 1
ATOM 934 C C . GLN A 1 121 ? -1.127 3.572 -27.343 1.00 63.97 121 GLN A C 1
ATOM 936 O O . GLN A 1 121 ? -0.386 2.700 -27.796 1.00 63.97 121 GLN A O 1
ATOM 941 N N . THR A 1 122 ? -1.017 4.006 -26.095 1.00 66.44 122 THR A N 1
ATOM 942 C CA . THR A 1 122 ? -0.058 3.453 -25.139 1.00 66.44 122 THR A CA 1
ATOM 943 C C . THR A 1 122 ? -0.548 2.098 -24.630 1.00 66.44 122 THR A C 1
ATOM 945 O O . THR A 1 122 ? -1.237 1.990 -23.617 1.00 66.44 122 THR A O 1
ATOM 948 N N . GLY A 1 123 ? -0.228 1.041 -25.380 1.00 72.12 123 GLY A N 1
ATOM 949 C CA . GLY A 1 123 ? -0.379 -0.344 -24.927 1.00 72.12 123 GLY A CA 1
ATOM 950 C C . GLY A 1 123 ? 0.601 -0.690 -23.801 1.00 72.12 123 GLY A C 1
ATOM 951 O O . GLY A 1 123 ? 1.373 0.157 -23.344 1.00 72.12 123 GLY A O 1
ATOM 952 N N . TYR A 1 124 ? 0.608 -1.939 -23.349 1.00 77.31 124 TYR A N 1
ATOM 953 C CA . TYR A 1 124 ? 1.641 -2.402 -22.420 1.00 77.31 124 TYR A CA 1
ATOM 954 C C . TYR A 1 124 ? 3.022 -2.446 -23.084 1.00 77.31 124 TYR A C 1
ATOM 956 O O . TYR A 1 124 ? 3.144 -2.700 -24.282 1.00 77.31 124 TYR A O 1
ATOM 964 N N . VAL A 1 125 ? 4.069 -2.200 -22.296 1.00 78.25 125 VAL A N 1
ATOM 965 C CA . VAL A 1 125 ? 5.462 -2.302 -22.752 1.00 78.25 125 VAL A CA 1
ATOM 966 C C . VAL A 1 125 ? 6.094 -3.604 -22.280 1.00 78.25 125 VAL A C 1
ATOM 968 O O . VAL A 1 125 ? 5.682 -4.184 -21.271 1.00 78.25 125 VAL A O 1
ATOM 971 N N . THR A 1 126 ? 7.126 -4.049 -22.992 1.00 83.06 126 THR A N 1
ATOM 972 C CA . THR A 1 126 ? 8.014 -5.096 -22.486 1.00 83.06 126 THR A CA 1
ATOM 973 C C . THR A 1 126 ? 8.717 -4.581 -21.244 1.00 83.06 126 THR A C 1
ATOM 975 O O . THR A 1 126 ? 9.203 -3.454 -21.201 1.00 83.06 126 THR A O 1
ATOM 978 N N . SER A 1 127 ? 8.722 -5.402 -20.210 1.00 81.62 127 SER A N 1
ATOM 979 C CA . SER A 1 127 ? 9.289 -5.047 -18.920 1.00 81.62 127 SER A CA 1
ATOM 980 C C . SER A 1 127 ? 10.643 -5.667 -18.690 1.00 81.62 127 SER A C 1
ATOM 982 O O . SER A 1 127 ? 11.005 -6.640 -19.347 1.00 81.62 127 SER A O 1
ATOM 984 N N . THR A 1 128 ? 11.343 -5.129 -17.702 1.00 83.62 128 THR A N 1
ATOM 985 C CA . THR A 1 128 ? 12.579 -5.717 -17.210 1.00 83.62 128 THR A CA 1
ATOM 986 C C . THR A 1 128 ? 12.243 -6.983 -16.435 1.00 83.62 128 THR A C 1
ATOM 988 O O . THR A 1 128 ? 11.334 -6.988 -15.606 1.00 83.62 128 THR A O 1
ATOM 991 N N . GLU A 1 129 ? 12.940 -8.074 -16.717 1.00 84.75 129 GLU A N 1
ATOM 992 C CA . GLU A 1 129 ? 12.858 -9.267 -15.883 1.00 84.75 129 GLU A CA 1
ATOM 993 C C . GLU A 1 129 ? 13.427 -8.964 -14.494 1.00 84.75 129 GLU A C 1
ATOM 995 O O . GLU A 1 129 ? 14.420 -8.247 -14.363 1.00 84.75 129 GLU A O 1
ATOM 1000 N N . VAL A 1 130 ? 12.775 -9.472 -13.452 1.00 83.19 130 VAL A N 1
ATOM 1001 C CA . VAL A 1 130 ? 13.273 -9.370 -12.080 1.00 83.19 130 VAL A CA 1
ATOM 1002 C C . VAL A 1 130 ? 14.528 -10.243 -11.971 1.00 83.19 130 VAL A C 1
ATOM 1004 O O . VAL A 1 130 ? 14.403 -11.460 -12.085 1.00 83.19 130 VAL A O 1
ATOM 1007 N N . PRO A 1 131 ? 15.721 -9.669 -11.727 1.00 82.12 131 PRO A N 1
ATOM 1008 C CA . PRO A 1 131 ? 16.951 -10.456 -11.656 1.00 82.12 131 PRO A CA 1
ATOM 1009 C C . PRO A 1 131 ? 17.000 -11.343 -10.404 1.00 82.12 131 PRO A C 1
ATOM 1011 O O . PRO A 1 131 ? 17.601 -12.411 -10.433 1.00 82.12 131 PRO A O 1
ATOM 1014 N N . ASP A 1 132 ? 16.360 -10.903 -9.316 1.00 88.12 132 ASP A N 1
ATOM 1015 C CA . ASP A 1 132 ? 16.244 -11.643 -8.063 1.00 88.12 132 ASP A CA 1
ATOM 1016 C C . ASP A 1 132 ? 14.873 -11.369 -7.405 1.00 88.12 132 ASP A C 1
ATOM 1018 O O . ASP A 1 132 ? 14.582 -10.218 -7.048 1.00 88.12 132 ASP A O 1
ATOM 1022 N N . PRO A 1 133 ? 14.001 -12.385 -7.239 1.00 86.31 133 PRO A N 1
ATOM 1023 C CA . PRO A 1 133 ? 12.688 -12.212 -6.621 1.00 86.31 133 PRO A CA 1
ATOM 1024 C C . PRO A 1 133 ? 12.750 -11.794 -5.145 1.00 86.31 133 PRO A C 1
ATOM 1026 O O . PRO A 1 133 ? 11.751 -11.284 -4.630 1.00 86.31 133 PRO A O 1
ATOM 1029 N N . THR A 1 134 ? 13.888 -11.954 -4.458 1.00 90.69 134 THR A N 1
ATOM 1030 C CA . THR A 1 134 ? 14.036 -11.530 -3.054 1.00 90.69 134 THR A CA 1
ATOM 1031 C C . THR A 1 134 ? 13.815 -10.029 -2.868 1.00 90.69 134 THR A C 1
ATOM 1033 O O . THR A 1 134 ? 13.276 -9.619 -1.842 1.00 90.69 134 THR A O 1
ATOM 1036 N N . ILE A 1 135 ? 14.110 -9.214 -3.887 1.00 86.75 135 ILE A N 1
ATOM 1037 C CA . ILE A 1 135 ? 13.856 -7.766 -3.875 1.00 86.75 135 ILE A CA 1
ATOM 1038 C C . ILE A 1 135 ? 12.364 -7.482 -3.662 1.00 86.75 135 ILE A C 1
ATOM 1040 O O . ILE A 1 135 ? 11.998 -6.612 -2.874 1.00 86.75 135 ILE A O 1
ATOM 1044 N N . ILE A 1 136 ? 11.494 -8.240 -4.333 1.00 86.56 136 ILE A N 1
ATOM 1045 C CA . ILE A 1 136 ? 10.041 -8.088 -4.207 1.00 86.56 136 ILE A CA 1
ATOM 1046 C C . ILE A 1 136 ? 9.586 -8.562 -2.824 1.00 86.56 136 ILE A C 1
ATOM 1048 O O . ILE A 1 136 ? 8.765 -7.904 -2.190 1.00 86.56 136 ILE A O 1
ATOM 1052 N N . ILE A 1 137 ? 10.146 -9.666 -2.324 1.00 91.12 137 ILE A N 1
ATOM 1053 C CA . ILE A 1 137 ? 9.831 -10.183 -0.984 1.00 91.12 137 ILE A CA 1
ATOM 1054 C C . ILE A 1 137 ? 10.147 -9.132 0.088 1.00 91.12 137 ILE A C 1
ATOM 1056 O O . ILE A 1 137 ? 9.306 -8.866 0.947 1.00 91.12 137 ILE A O 1
ATOM 1060 N N . GLU A 1 138 ? 11.315 -8.490 0.017 1.00 91.50 138 GLU A N 1
ATOM 1061 C CA . GLU A 1 138 ? 11.689 -7.430 0.960 1.00 91.50 138 GLU A CA 1
ATOM 1062 C C . GLU A 1 138 ? 10.794 -6.187 0.824 1.00 91.50 138 GLU A C 1
ATOM 1064 O O . GLU A 1 138 ? 10.412 -5.599 1.836 1.00 91.50 138 GLU A O 1
ATOM 1069 N N . GLN A 1 139 ? 10.362 -5.827 -0.391 1.00 89.50 139 GLN A N 1
ATOM 1070 C CA . GLN A 1 139 ? 9.390 -4.743 -0.597 1.00 89.50 139 GLN A CA 1
ATOM 1071 C C . GLN A 1 139 ? 8.031 -5.052 0.047 1.00 89.50 139 GLN A C 1
ATOM 1073 O O . GLN A 1 139 ? 7.481 -4.206 0.753 1.00 89.50 139 GLN A O 1
ATOM 1078 N N . TYR A 1 140 ? 7.500 -6.267 -0.137 1.00 92.38 140 TYR A N 1
ATOM 1079 C CA . TYR A 1 140 ? 6.250 -6.687 0.511 1.00 92.38 140 TYR A CA 1
ATOM 1080 C C . TYR A 1 140 ? 6.389 -6.749 2.031 1.00 92.38 140 TYR A C 1
ATOM 1082 O O . TYR A 1 140 ? 5.480 -6.336 2.749 1.00 92.38 140 TYR A O 1
ATOM 1090 N N . LYS A 1 141 ? 7.529 -7.224 2.537 1.00 94.75 141 LYS A N 1
ATOM 1091 C CA . LYS A 1 141 ? 7.820 -7.242 3.972 1.00 94.75 141 LYS A CA 1
ATOM 1092 C C . LYS A 1 141 ? 7.836 -5.832 4.553 1.00 94.75 141 LYS A C 1
ATOM 1094 O O . LYS A 1 141 ? 7.188 -5.597 5.571 1.00 94.75 141 LYS A O 1
ATOM 1099 N N . GLN A 1 142 ? 8.513 -4.887 3.900 1.00 94.44 142 GLN A N 1
ATOM 1100 C CA . GLN A 1 142 ? 8.525 -3.497 4.351 1.00 94.44 142 GLN A CA 1
ATOM 1101 C C . GLN A 1 142 ? 7.128 -2.871 4.288 1.00 94.44 142 GLN A C 1
ATOM 1103 O O . GLN A 1 142 ? 6.717 -2.199 5.231 1.00 94.44 142 GLN A O 1
ATOM 1108 N N . ALA A 1 143 ? 6.364 -3.133 3.227 1.00 93.62 143 ALA A N 1
ATOM 1109 C CA . ALA A 1 143 ? 4.987 -2.665 3.119 1.00 93.62 143 ALA A CA 1
ATOM 1110 C C . ALA A 1 143 ? 4.082 -3.234 4.220 1.00 93.62 143 ALA A C 1
ATOM 1112 O O . ALA A 1 143 ? 3.277 -2.494 4.775 1.00 93.62 143 ALA A O 1
ATOM 1113 N N . ALA A 1 144 ? 4.248 -4.506 4.592 1.00 95.19 144 ALA A N 1
ATOM 1114 C CA . ALA A 1 144 ? 3.508 -5.118 5.693 1.00 95.19 144 ALA A CA 1
ATOM 1115 C C . ALA A 1 144 ? 3.867 -4.493 7.054 1.00 95.19 144 ALA A C 1
ATOM 1117 O O . ALA A 1 144 ? 2.978 -4.248 7.872 1.00 95.19 144 ALA A O 1
ATOM 1118 N N . ILE A 1 145 ? 5.150 -4.182 7.290 1.00 97.00 145 ILE A N 1
ATOM 1119 C CA . ILE A 1 145 ? 5.594 -3.431 8.479 1.00 97.00 145 ILE A CA 1
ATOM 1120 C C . ILE A 1 145 ? 4.913 -2.058 8.509 1.00 97.00 145 ILE A C 1
ATOM 1122 O O . ILE A 1 145 ? 4.277 -1.704 9.499 1.00 97.00 145 ILE A O 1
ATOM 1126 N N . ASN A 1 146 ? 4.965 -1.332 7.395 1.00 96.81 146 ASN A N 1
ATOM 1127 C CA . ASN A 1 146 ? 4.376 -0.004 7.264 1.00 96.81 146 ASN A CA 1
ATOM 1128 C C . ASN A 1 146 ? 2.839 -0.029 7.398 1.00 96.81 146 ASN A C 1
ATOM 1130 O O . ASN A 1 146 ? 2.250 0.869 7.995 1.00 96.81 146 ASN A O 1
ATOM 1134 N N . ALA A 1 147 ? 2.169 -1.068 6.891 1.00 96.19 147 ALA A N 1
ATOM 1135 C CA . ALA A 1 147 ? 0.730 -1.256 7.054 1.00 96.19 147 ALA A CA 1
ATOM 1136 C C . ALA A 1 147 ? 0.361 -1.496 8.527 1.00 96.19 147 ALA A C 1
ATOM 1138 O O . ALA A 1 147 ? -0.606 -0.924 9.034 1.00 96.19 147 ALA A O 1
ATOM 1139 N N . LYS A 1 148 ? 1.174 -2.273 9.249 1.00 97.06 148 LYS A N 1
ATOM 1140 C CA . LYS A 1 148 ? 1.011 -2.456 10.694 1.00 97.06 148 LYS A CA 1
ATOM 1141 C C . LYS A 1 148 ? 1.214 -1.144 11.457 1.00 97.06 148 LYS A C 1
ATOM 1143 O O . LYS A 1 148 ? 0.430 -0.833 12.350 1.00 97.06 148 LYS A O 1
ATOM 1148 N N . GLU A 1 149 ? 2.217 -0.347 11.090 1.00 97.94 149 GLU A N 1
ATOM 1149 C CA . GLU A 1 149 ? 2.425 0.999 11.650 1.00 97.94 149 GLU A CA 1
ATOM 1150 C C . GLU A 1 149 ? 1.242 1.938 11.358 1.00 97.94 149 GLU A C 1
ATOM 1152 O O . GLU A 1 149 ? 0.847 2.735 12.213 1.00 97.94 149 GLU A O 1
ATOM 1157 N N . ALA A 1 150 ? 0.619 1.794 10.187 1.00 97.38 150 ALA A N 1
ATOM 1158 C CA . ALA A 1 150 ? -0.603 2.492 9.805 1.00 97.38 150 ALA A CA 1
ATOM 1159 C C . ALA A 1 150 ? -1.880 1.919 10.449 1.00 97.38 150 ALA A C 1
ATOM 1161 O O . ALA A 1 150 ? -2.967 2.384 10.122 1.00 97.38 150 ALA A O 1
ATOM 1162 N N . ASN A 1 151 ? -1.779 0.967 11.383 1.00 97.19 151 ASN A N 1
ATOM 1163 C CA . ASN A 1 151 ? -2.911 0.369 12.095 1.00 97.19 151 ASN A CA 1
ATOM 1164 C C . ASN A 1 151 ? -3.908 -0.363 11.175 1.00 97.19 151 ASN A C 1
ATOM 1166 O O . ASN A 1 151 ? -5.108 -0.319 11.417 1.00 97.19 151 ASN A O 1
ATOM 1170 N N . PHE A 1 152 ? -3.444 -1.016 10.109 1.00 96.19 152 PHE A N 1
ATOM 1171 C CA . PHE A 1 152 ? -4.265 -2.005 9.400 1.00 96.19 152 PHE A CA 1
ATOM 1172 C C . PHE A 1 152 ? -4.385 -3.308 10.212 1.00 96.19 152 PHE A C 1
ATOM 1174 O O . PHE A 1 152 ? -3.488 -3.627 10.999 1.00 96.19 152 PHE A O 1
ATOM 1181 N N . PHE A 1 153 ? -5.501 -4.027 10.031 1.00 84.25 153 PHE A N 1
ATOM 1182 C CA . PHE A 1 153 ? -5.768 -5.340 10.638 1.00 84.25 153 PHE A CA 1
ATOM 1183 C C . PHE A 1 153 ? -4.951 -6.456 9.979 1.00 84.25 153 PHE A C 1
ATOM 1185 O O . PHE A 1 153 ? -4.881 -6.469 8.728 1.00 84.25 153 PHE A O 1
#

Foldseek 3Di:
DDDPPDPVVVVLVVVLVVVLVVLLCVLLVVLLVPAQEAEDPAEELAFALDDSGQYQVDDVSLVSLLSSQVSSVVSVHAYAYHHDDDDGDCPRPRNVVRVDWREDCDQDWDPADAPPPDPDRDGTHGGHYDPDCVVVVVSVVSSVVSVVSSVHD

Radius of gyration: 17.77 Å; chains: 1; bounding box: 40×52×44 Å

Secondary structure (DSSP, 8-state):
------HHHHHHHHHHHHHHHHHHHHHHHHHHTT-SEEEPSPBBSS--SSTT--B-SSHHHHHHHHHHHHHHHTTT-EEE-PBPPP---TTSHHHHHHT---EESSS-PPSS---TTSSS---PPPPEE-S-THHHHHHHHHHHHHHHHTT--

InterPro domains:
  IPR001155 NADH:flavin oxidoreductase/NADH oxidase, N-terminal [PF00724] (28-152)
  IPR013785 Aldolase-type TIM barrel [G3DSA:3.20.20.70] (19-152)
  IPR045247 Oxidoreductase Oye-like [PTHR22893] (27-152)

pLDDT: mean 81.55, std 15.51, range [32.59, 97.94]

Sequence (153 aa):
MTKYTDKGELHSNAILFAVRITLLIIFEQRAKGGAGLIVTEETFIVHTEWQHASGIWSSEPVAAWKKITDAVHAQDAKIFCQHLGRVSRPDTPEQVKSSLPVCAPSAISARGGRFRFLPGQTGYVTSTEVPDPTIIIEQYKQAAINAKEANFF